Protein AF-A0A7X8CQS9-F1 (afdb_monomer)

pLDDT: mean 72.38, std 13.53, range [45.47, 91.38]

Mean predicted aligned error: 11.22 Å

Secondary structure (DSSP, 8-state):
--PPPHHHHHHHHHHHHTTT-S-HHHHHHHHHHHHHHHHHHHHTT--HHHHHHHHHHHHHHHHHHHHHHHHHHHHHHHHHHHHHHHHH--

Foldseek 3Di:
DPADDPVLLVVLLVVLVVVPPVDPVVSVVVSVVLRVQLVVVVVVVDDSVRSNVVSVVVCVPPVVVVVVVVVVVVVVVVVVVVVVVVVVVD

Solvent-accessible surface area (backbone atoms only — not comparable to full-atom values): 5079 Å² total; per-residue (Å²): 136,61,77,80,51,72,70,55,52,52,53,50,43,51,58,53,63,69,66,68,62,87,47,68,70,66,49,54,62,40,43,53,52,52,48,55,53,27,36,53,38,30,66,73,72,36,53,68,70,57,16,42,53,52,47,50,58,57,41,71,65,51,47,63,52,50,54,50,51,51,50,52,48,52,52,50,49,53,52,51,50,52,57,51,51,58,62,69,77,103

Sequence (90 aa):
MHELTVNNVERIAHDVRKQEIVFSHLAEDLIDHICCDVEYEMENGLTFTEAYARVKQKFGRRRLKEIQEETLYAIDTKYRFMKNTMKISG

Radius of gyration: 18.04 Å; Cα contacts (8 Å, |Δi|>4): 35; chains: 1; bounding box: 44×21×50 Å

Structure (mmCIF, N/CA/C/O backbone):
data_AF-A0A7X8CQS9-F1
#
_entry.id   AF-A0A7X8CQS9-F1
#
loop_
_atom_site.group_PDB
_atom_site.id
_atom_site.type_symbol
_atom_site.label_atom_id
_atom_site.label_alt_id
_atom_site.label_comp_id
_atom_site.label_asym_id
_atom_site.label_entity_id
_atom_site.label_seq_id
_atom_site.pdbx_PDB_ins_code
_atom_site.Cartn_x
_atom_site.Cartn_y
_atom_site.Cartn_z
_atom_site.occupancy
_atom_site.B_iso_or_equiv
_atom_site.auth_seq_id
_atom_site.auth_comp_id
_atom_site.auth_asym_id
_atom_site.auth_atom_id
_atom_site.pdbx_PDB_model_num
ATOM 1 N N . MET A 1 1 ? 0.709 -1.142 18.045 1.00 45.47 1 MET A N 1
ATOM 2 C CA . MET A 1 1 ? 0.459 -2.336 17.223 1.00 45.47 1 MET A CA 1
ATOM 3 C C . MET A 1 1 ? -1.029 -2.567 17.066 1.00 45.47 1 MET A C 1
ATOM 5 O O . MET A 1 1 ? -1.624 -3.359 17.787 1.00 45.47 1 MET A O 1
ATOM 9 N N . HIS A 1 2 ? -1.639 -1.824 16.146 1.00 54.53 2 HIS A N 1
ATOM 10 C CA . HIS A 1 2 ? -2.846 -2.304 15.482 1.00 54.53 2 HIS A CA 1
ATOM 11 C C . HIS A 1 2 ? -2.380 -3.301 14.421 1.00 54.53 2 HIS A C 1
ATOM 13 O O . HIS A 1 2 ? -1.739 -2.892 13.462 1.00 54.53 2 HIS A O 1
ATOM 19 N N . GLU A 1 3 ? -2.643 -4.589 14.616 1.00 69.94 3 GLU A N 1
ATOM 20 C CA . GLU A 1 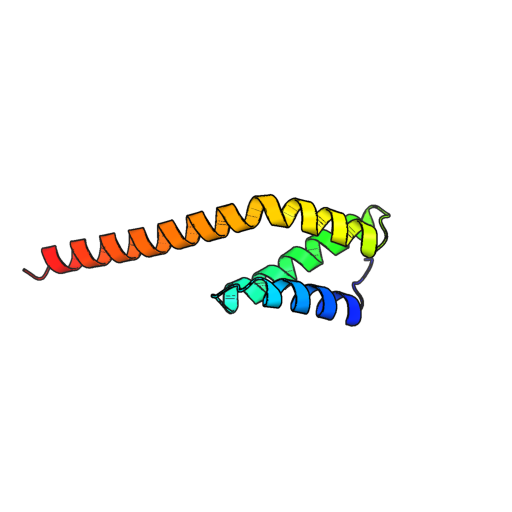3 ? -2.298 -5.602 13.617 1.00 69.94 3 GLU A CA 1
ATOM 21 C C . GLU A 1 3 ? -3.396 -5.710 12.560 1.00 69.94 3 GLU A C 1
ATOM 23 O O . GLU A 1 3 ? -4.597 -5.749 12.865 1.00 69.94 3 GLU A O 1
ATOM 28 N N . LEU A 1 4 ? -2.982 -5.782 11.296 1.00 80.94 4 LEU A N 1
ATOM 29 C CA . LEU A 1 4 ? -3.877 -6.153 10.214 1.00 80.94 4 LEU A CA 1
ATOM 30 C C . LEU A 1 4 ? -4.362 -7.590 10.410 1.00 80.94 4 LEU 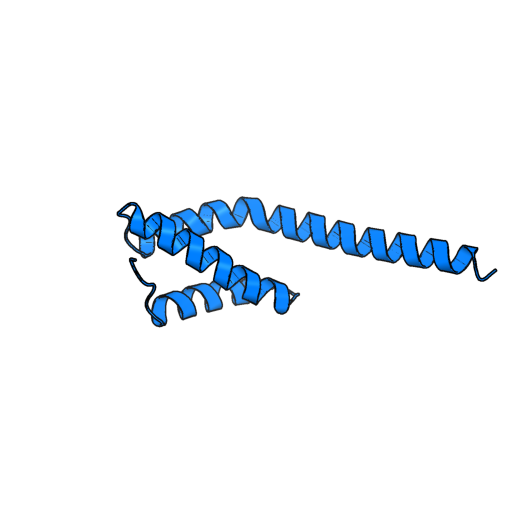A C 1
ATOM 32 O O . LEU A 1 4 ? -3.591 -8.520 10.625 1.00 80.94 4 LEU A O 1
ATOM 36 N N . THR A 1 5 ? -5.670 -7.794 10.276 1.00 86.50 5 THR A N 1
ATOM 37 C CA . THR A 1 5 ? -6.216 -9.152 10.215 1.00 86.50 5 THR A CA 1
ATOM 38 C C . THR A 1 5 ? -5.831 -9.826 8.897 1.00 86.50 5 THR A C 1
ATOM 40 O O . THR A 1 5 ? -5.673 -9.160 7.873 1.00 86.50 5 THR A O 1
ATOM 43 N N . VAL A 1 6 ? -5.775 -11.160 8.888 1.00 84.12 6 VAL A N 1
ATOM 44 C CA . VAL A 1 6 ? -5.504 -11.961 7.677 1.00 84.12 6 VAL A CA 1
ATOM 45 C C . VAL A 1 6 ? -6.442 -11.586 6.520 1.00 84.12 6 VAL A C 1
ATOM 47 O O . VAL A 1 6 ? -5.991 -11.393 5.394 1.00 84.12 6 VAL A O 1
ATOM 50 N N . ASN A 1 7 ? -7.730 -11.357 6.805 1.00 85.94 7 ASN A N 1
ATOM 51 C CA . ASN A 1 7 ? -8.707 -10.911 5.804 1.00 85.94 7 ASN A CA 1
ATOM 52 C C . ASN A 1 7 ? -8.361 -9.550 5.178 1.00 85.94 7 ASN A C 1
ATOM 54 O O . ASN A 1 7 ? -8.648 -9.312 4.004 1.00 85.94 7 ASN A O 1
ATOM 58 N N . ASN A 1 8 ? -7.765 -8.637 5.948 1.00 83.81 8 ASN A N 1
ATOM 59 C CA . ASN A 1 8 ? -7.361 -7.328 5.439 1.00 83.81 8 ASN A CA 1
ATOM 60 C C . ASN A 1 8 ? -6.173 -7.459 4.483 1.00 83.81 8 ASN A C 1
ATOM 62 O O . ASN A 1 8 ? -6.178 -6.842 3.417 1.00 83.81 8 ASN A O 1
ATOM 66 N N . VAL A 1 9 ? -5.201 -8.305 4.832 1.00 84.88 9 VAL A N 1
ATOM 67 C CA . VAL A 1 9 ? -4.036 -8.600 3.989 1.00 84.88 9 VAL A CA 1
ATOM 68 C C . VAL A 1 9 ? -4.468 -9.259 2.680 1.00 84.88 9 VAL A C 1
ATOM 70 O O . VAL A 1 9 ? -4.052 -8.827 1.606 1.00 84.88 9 VAL A O 1
ATOM 73 N N . GLU A 1 10 ? -5.372 -10.241 2.732 1.00 85.88 10 GLU A N 1
ATOM 74 C CA . GLU A 1 10 ? -5.907 -10.882 1.523 1.00 85.88 10 GLU A CA 1
ATOM 75 C C . GLU A 1 10 ? -6.640 -9.891 0.614 1.00 85.88 10 GLU A C 1
ATOM 77 O O . GLU A 1 10 ? -6.480 -9.925 -0.610 1.00 85.88 10 GLU A O 1
ATOM 82 N N . ARG A 1 11 ? -7.410 -8.964 1.198 1.00 83.75 11 ARG A N 1
ATOM 83 C CA . ARG A 1 11 ? -8.116 -7.926 0.440 1.00 83.75 11 ARG A CA 1
ATOM 84 C C . ARG A 1 11 ? -7.151 -6.965 -0.252 1.00 83.75 11 ARG A C 1
ATOM 86 O O . ARG A 1 11 ? -7.365 -6.635 -1.418 1.00 83.75 11 ARG A O 1
ATOM 93 N N . ILE A 1 12 ? -6.083 -6.559 0.435 1.00 82.75 12 ILE A N 1
ATOM 94 C CA . ILE A 1 12 ? -5.006 -5.747 -0.146 1.00 82.75 12 ILE A CA 1
ATOM 95 C C . ILE A 1 12 ? -4.340 -6.511 -1.297 1.00 82.75 12 ILE A C 1
ATOM 97 O O . ILE A 1 12 ? -4.229 -5.983 -2.403 1.00 82.75 12 ILE A O 1
ATOM 101 N N . ALA A 1 13 ? -3.962 -7.770 -1.071 1.00 79.56 13 ALA A N 1
ATOM 102 C CA . ALA A 1 13 ? -3.297 -8.603 -2.066 1.00 79.56 13 ALA A CA 1
ATOM 103 C C . ALA A 1 13 ? -4.147 -8.822 -3.325 1.00 79.56 13 ALA A C 1
ATOM 105 O O . ALA A 1 13 ? -3.625 -8.764 -4.441 1.00 79.56 13 ALA A O 1
ATOM 106 N N . HIS A 1 14 ? -5.456 -9.035 -3.167 1.00 81.69 14 HIS A N 1
ATOM 107 C CA . HIS A 1 14 ? -6.377 -9.170 -4.293 1.00 81.69 14 HIS A CA 1
ATOM 108 C C . HIS A 1 14 ? -6.425 -7.896 -5.145 1.00 81.69 14 HIS A C 1
ATOM 110 O O . HIS A 1 14 ? -6.288 -7.965 -6.368 1.00 81.69 14 HIS A O 1
ATOM 116 N N . ASP A 1 15 ? -6.570 -6.734 -4.507 1.00 75.56 15 ASP A N 1
ATOM 117 C CA . ASP A 1 15 ? -6.644 -5.444 -5.195 1.00 75.56 15 ASP A CA 1
ATOM 118 C C . ASP A 1 15 ? -5.344 -5.114 -5.945 1.00 75.56 15 ASP A C 1
ATOM 120 O O . ASP A 1 15 ? -5.396 -4.619 -7.072 1.00 75.56 15 ASP A O 1
ATOM 124 N N . VAL A 1 16 ? -4.187 -5.437 -5.359 1.00 72.19 16 VAL A N 1
ATOM 125 C CA . VAL A 1 16 ? -2.867 -5.252 -5.983 1.00 72.19 16 VAL A CA 1
ATOM 126 C C . VAL A 1 16 ? -2.692 -6.159 -7.201 1.00 72.19 16 VAL A C 1
ATOM 128 O O . VAL A 1 16 ? -2.306 -5.692 -8.272 1.00 72.19 16 VAL A O 1
ATOM 131 N N . ARG A 1 17 ? -3.023 -7.450 -7.075 1.00 70.75 17 ARG A N 1
ATOM 132 C CA . ARG A 1 17 ? -2.911 -8.424 -8.177 1.00 70.75 17 ARG A CA 1
ATOM 133 C C . ARG A 1 17 ? -3.846 -8.102 -9.343 1.00 70.75 17 ARG A C 1
ATOM 135 O O . ARG A 1 17 ? -3.520 -8.398 -10.487 1.00 70.75 17 ARG A O 1
ATOM 142 N N . LYS A 1 18 ? -4.987 -7.461 -9.070 1.00 70.88 18 LYS A N 1
ATOM 143 C CA . LYS A 1 18 ? -5.955 -7.033 -10.089 1.00 70.88 18 LYS A CA 1
ATOM 144 C C . LYS A 1 18 ? -5.479 -5.835 -10.923 1.00 70.88 18 LYS A C 1
ATOM 146 O O . LYS A 1 18 ? -6.072 -5.563 -11.960 1.00 70.88 18 LYS A O 1
ATOM 151 N N . GLN A 1 19 ? -4.423 -5.129 -10.510 1.00 64.06 19 GLN A N 1
ATOM 152 C CA . GLN A 1 19 ? -3.883 -3.966 -11.231 1.00 64.06 19 GLN A CA 1
ATOM 153 C C . GLN A 1 19 ? -2.911 -4.332 -12.373 1.00 64.06 19 GLN A C 1
ATOM 155 O O . GLN A 1 19 ? -2.152 -3.474 -12.810 1.00 64.06 19 GLN A O 1
ATOM 160 N N . GLU A 1 20 ? -2.918 -5.585 -12.850 1.00 53.94 20 GLU A N 1
ATOM 161 C CA . GLU A 1 20 ? -2.057 -6.073 -13.946 1.00 53.94 20 GLU A CA 1
ATOM 162 C C . GLU A 1 20 ? -0.563 -5.761 -13.740 1.00 53.94 20 GLU A C 1
ATOM 164 O O . GLU A 1 20 ? 0.168 -5.453 -14.679 1.00 53.94 20 GLU A O 1
ATOM 169 N N . ILE A 1 21 ? -0.079 -5.836 -12.496 1.00 56.34 21 ILE A N 1
ATOM 170 C CA . ILE A 1 21 ? 1.346 -5.663 -12.200 1.00 56.34 21 ILE A CA 1
ATOM 171 C C . ILE A 1 21 ? 2.091 -6.873 -12.780 1.00 56.34 21 ILE A C 1
ATOM 173 O O . ILE A 1 21 ? 2.101 -7.955 -12.201 1.00 56.34 21 ILE A O 1
ATOM 177 N N . VAL A 1 22 ? 2.690 -6.678 -13.957 1.00 50.06 22 VAL A N 1
ATOM 178 C CA . VAL A 1 22 ? 3.343 -7.716 -14.781 1.00 50.06 22 VAL A CA 1
ATOM 179 C C . VAL A 1 22 ? 4.586 -8.323 -14.104 1.00 50.06 22 VAL A C 1
ATOM 181 O O . VAL A 1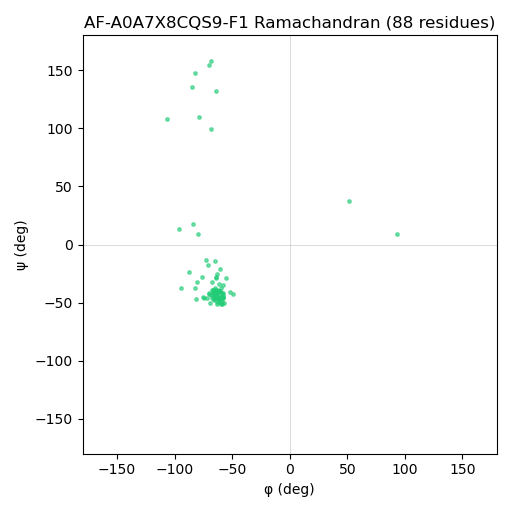 22 ? 5.050 -9.392 -14.496 1.00 50.06 22 VAL A O 1
ATOM 184 N N . PHE A 1 23 ? 5.109 -7.691 -13.050 1.00 52.25 23 PHE A N 1
ATOM 185 C CA . PHE A 1 23 ? 6.268 -8.171 -12.298 1.00 52.25 23 PHE A CA 1
ATOM 186 C C . PHE A 1 23 ? 5.845 -8.738 -10.938 1.00 52.25 23 PHE A C 1
ATOM 188 O O . PHE A 1 23 ? 5.498 -7.995 -10.024 1.00 52.25 23 PHE A O 1
ATOM 195 N N . SER A 1 24 ? 5.906 -10.064 -10.794 1.00 56.19 24 SER A N 1
ATOM 196 C CA . SER A 1 24 ? 5.472 -10.800 -9.595 1.00 56.19 24 SER A CA 1
ATOM 197 C C . SER A 1 24 ? 6.188 -10.372 -8.310 1.00 56.19 24 SER A C 1
ATOM 199 O O . SER A 1 24 ? 5.536 -10.190 -7.289 1.00 56.19 24 SER A O 1
ATOM 201 N N . HIS A 1 25 ? 7.503 -10.146 -8.364 1.00 59.03 25 HIS A N 1
ATOM 202 C CA . HIS A 1 25 ? 8.294 -9.691 -7.209 1.00 59.03 25 HIS A CA 1
ATOM 203 C C . HIS A 1 25 ? 7.873 -8.290 -6.746 1.00 59.03 25 HIS A C 1
ATOM 205 O O . HIS A 1 25 ? 7.723 -8.027 -5.561 1.00 59.03 25 HIS A O 1
ATOM 211 N N . LEU A 1 26 ? 7.537 -7.427 -7.706 1.00 64.75 26 LEU A N 1
ATOM 212 C CA . LEU A 1 26 ? 7.081 -6.065 -7.451 1.00 64.75 26 LEU A CA 1
ATOM 213 C C . LEU A 1 26 ? 5.675 -6.014 -6.832 1.00 64.75 26 LEU A C 1
ATOM 215 O O . LEU A 1 26 ? 5.272 -4.968 -6.323 1.00 64.75 26 LEU A O 1
ATOM 219 N N . ALA A 1 27 ? 4.903 -7.101 -6.918 1.00 67.25 27 ALA A N 1
ATOM 220 C CA . ALA A 1 27 ? 3.595 -7.218 -6.285 1.00 67.25 27 ALA A CA 1
ATOM 221 C C . ALA A 1 27 ? 3.709 -7.614 -4.805 1.00 67.25 27 ALA A C 1
ATOM 223 O O . ALA A 1 27 ? 2.945 -7.095 -3.999 1.00 67.25 27 ALA A O 1
ATOM 224 N N . GLU A 1 28 ? 4.653 -8.484 -4.439 1.00 70.75 28 GLU A N 1
ATOM 225 C CA . GLU A 1 28 ? 4.881 -8.889 -3.042 1.00 70.75 28 GLU A CA 1
ATOM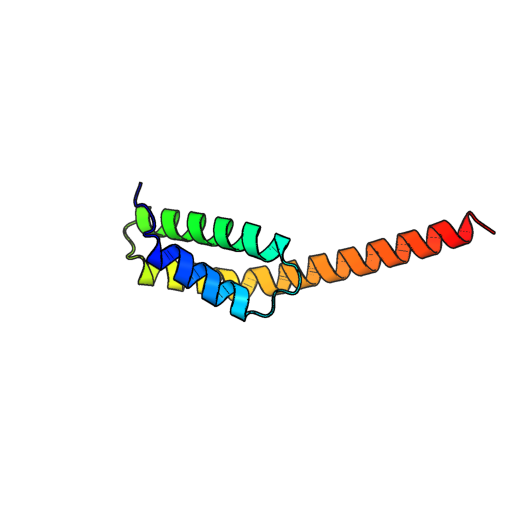 226 C C . GLU A 1 28 ? 5.447 -7.740 -2.212 1.00 70.75 28 GLU A C 1
ATOM 228 O O . GLU A 1 28 ? 4.831 -7.362 -1.215 1.00 70.75 28 GLU A O 1
ATOM 233 N N . ASP A 1 29 ? 6.509 -7.095 -2.706 1.00 73.50 29 ASP A N 1
ATOM 234 C CA . ASP A 1 29 ? 7.082 -5.888 -2.092 1.00 73.50 29 ASP A CA 1
ATOM 235 C C . ASP A 1 29 ? 6.028 -4.790 -1.938 1.00 73.50 29 ASP A C 1
ATOM 237 O O . ASP A 1 29 ? 6.082 -3.952 -1.036 1.00 73.50 29 ASP A O 1
ATOM 241 N N . LEU A 1 30 ? 5.030 -4.795 -2.827 1.00 75.44 30 LEU A N 1
ATOM 242 C CA . LEU A 1 30 ? 3.966 -3.825 -2.740 1.00 75.44 30 LEU A CA 1
ATOM 243 C C . LEU A 1 30 ? 2.957 -4.081 -1.655 1.00 75.44 30 LEU A C 1
ATOM 245 O O . LEU A 1 30 ? 2.506 -3.144 -0.999 1.00 75.44 30 LEU A O 1
ATOM 249 N N . ILE A 1 31 ? 2.532 -5.330 -1.559 1.00 81.81 31 ILE A N 1
ATOM 250 C CA . ILE A 1 31 ? 1.570 -5.733 -0.553 1.00 81.81 31 ILE A CA 1
ATOM 251 C C . ILE A 1 31 ? 2.153 -5.396 0.815 1.00 81.81 31 ILE A C 1
ATOM 253 O O . ILE A 1 31 ? 1.454 -4.776 1.608 1.00 81.81 31 ILE A O 1
ATOM 257 N N . ASP A 1 32 ? 3.437 -5.690 1.029 1.00 81.50 32 ASP A N 1
ATOM 258 C CA . ASP A 1 32 ? 4.149 -5.347 2.259 1.00 81.50 32 ASP A CA 1
ATOM 259 C C . ASP A 1 32 ? 4.142 -3.834 2.526 1.00 81.50 32 ASP A C 1
ATOM 261 O O . ASP A 1 32 ? 3.702 -3.380 3.582 1.00 81.50 32 ASP A O 1
ATOM 265 N N . HIS A 1 33 ? 4.493 -3.025 1.521 1.00 84.12 33 HIS A N 1
ATOM 266 C CA . HIS A 1 33 ? 4.525 -1.572 1.682 1.00 84.12 33 HIS A CA 1
ATOM 267 C C . HIS A 1 33 ? 3.141 -0.961 1.967 1.00 84.12 33 HIS A C 1
ATOM 269 O O . HIS A 1 33 ? 3.008 -0.082 2.819 1.00 84.12 33 HIS A O 1
ATOM 275 N N . ILE A 1 34 ? 2.092 -1.450 1.295 1.00 85.06 34 ILE A N 1
ATOM 276 C CA . ILE A 1 34 ? 0.709 -1.028 1.561 1.00 85.06 34 ILE A CA 1
ATOM 277 C C . ILE A 1 34 ? 0.285 -1.451 2.969 1.00 85.06 34 ILE A C 1
ATOM 279 O O . ILE A 1 34 ? -0.377 -0.668 3.647 1.00 85.06 34 ILE A O 1
ATOM 283 N N . CYS A 1 35 ? 0.637 -2.660 3.411 1.00 87.12 35 CYS A N 1
ATOM 284 C CA . CYS A 1 35 ? 0.328 -3.128 4.758 1.00 87.12 35 CYS A CA 1
ATOM 285 C C . CYS A 1 35 ? 0.943 -2.203 5.817 1.00 87.12 35 CYS A C 1
ATOM 287 O O . CYS A 1 35 ? 0.192 -1.684 6.642 1.00 87.12 35 CYS A O 1
ATOM 289 N N . CYS A 1 36 ? 2.243 -1.895 5.730 1.00 88.31 36 CYS A N 1
ATOM 290 C CA . CYS A 1 36 ? 2.899 -0.985 6.676 1.00 88.31 36 CYS A CA 1
ATOM 291 C C . CYS A 1 36 ? 2.267 0.418 6.693 1.00 88.31 36 CYS A C 1
ATOM 293 O O . CYS A 1 36 ? 2.059 0.999 7.759 1.00 88.31 36 CYS A O 1
ATOM 295 N N . ASP A 1 37 ? 1.926 0.969 5.524 1.00 87.81 37 ASP A N 1
ATOM 296 C CA . ASP A 1 37 ? 1.282 2.284 5.425 1.00 87.81 37 ASP A CA 1
ATOM 297 C C . ASP A 1 37 ? -0.127 2.287 6.045 1.00 87.81 37 ASP A C 1
ATOM 299 O O . ASP A 1 37 ? -0.532 3.259 6.691 1.00 87.81 37 ASP A O 1
ATOM 303 N N . VAL A 1 38 ? -0.895 1.209 5.853 1.00 89.94 38 VAL A N 1
ATOM 304 C CA . VAL A 1 38 ? -2.232 1.067 6.445 1.00 89.94 38 VAL A CA 1
ATOM 305 C C . VAL A 1 38 ? -2.132 0.911 7.957 1.00 89.94 38 VAL A C 1
ATOM 307 O O . VAL A 1 38 ? -2.894 1.560 8.669 1.00 89.94 38 VAL A O 1
ATOM 310 N N . GLU A 1 39 ? -1.193 0.105 8.449 1.00 89.56 39 GLU A N 1
ATOM 311 C CA . GLU A 1 39 ? -0.926 -0.054 9.883 1.00 89.56 39 GLU A CA 1
ATOM 312 C C . GLU A 1 39 ? -0.565 1.282 10.525 1.00 89.56 39 GL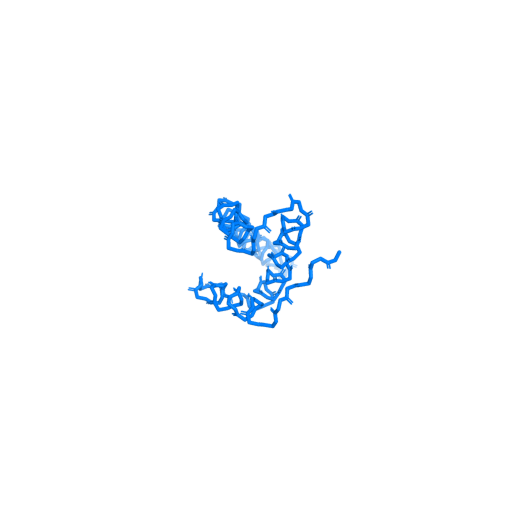U A C 1
ATOM 314 O O . GLU A 1 39 ? -1.156 1.654 11.537 1.00 89.56 39 GLU A O 1
ATOM 319 N N . TYR A 1 40 ? 0.316 2.059 9.892 1.00 91.12 40 TYR A N 1
ATOM 320 C CA . TYR A 1 40 ? 0.679 3.391 10.366 1.00 91.12 40 TYR A CA 1
ATOM 321 C C . TYR A 1 40 ? -0.535 4.327 10.455 1.00 91.12 40 TYR A C 1
ATOM 323 O O . TYR A 1 40 ? -0.744 5.009 11.457 1.00 91.12 40 TYR A O 1
ATOM 331 N N . GLU A 1 41 ? -1.372 4.376 9.421 1.00 89.38 41 GLU A N 1
ATOM 332 C CA . GLU A 1 41 ? -2.575 5.218 9.417 1.00 89.38 41 GLU A CA 1
ATOM 333 C C . GLU A 1 41 ? -3.618 4.715 10.447 1.00 89.38 41 GLU A C 1
ATOM 335 O O . GLU A 1 41 ? -4.292 5.529 11.081 1.00 89.38 41 GLU A O 1
ATOM 340 N N . MET A 1 42 ? -3.699 3.401 10.698 1.00 91.19 42 MET A N 1
ATOM 341 C CA . MET A 1 42 ? -4.522 2.820 11.770 1.00 91.19 42 MET A CA 1
ATOM 342 C C . MET A 1 42 ? -4.002 3.171 13.171 1.00 91.19 42 MET A C 1
ATOM 344 O O . MET A 1 42 ? -4.793 3.491 14.058 1.00 91.19 42 MET A O 1
ATOM 348 N N . GLU A 1 43 ? -2.684 3.185 13.382 1.00 91.12 43 GLU A N 1
ATOM 349 C CA . GLU A 1 43 ? -2.081 3.643 14.642 1.00 91.12 43 GLU A CA 1
ATOM 350 C C . GLU A 1 43 ? -2.353 5.126 14.922 1.00 91.12 43 GLU A C 1
ATOM 352 O O . GLU A 1 43 ? -2.440 5.529 16.081 1.00 91.12 43 GLU A O 1
ATOM 357 N N . ASN A 1 44 ? -2.590 5.922 13.877 1.00 89.12 44 ASN A N 1
ATOM 358 C CA . ASN A 1 44 ? -3.033 7.313 13.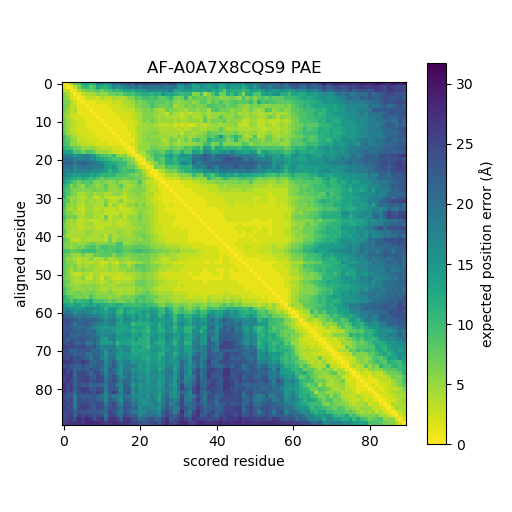988 1.00 89.12 44 ASN A CA 1
ATOM 359 C C . ASN A 1 44 ? -4.544 7.465 14.276 1.00 89.12 44 ASN A C 1
ATOM 361 O O . ASN A 1 44 ? -5.069 8.580 14.247 1.00 89.12 44 ASN A O 1
ATOM 365 N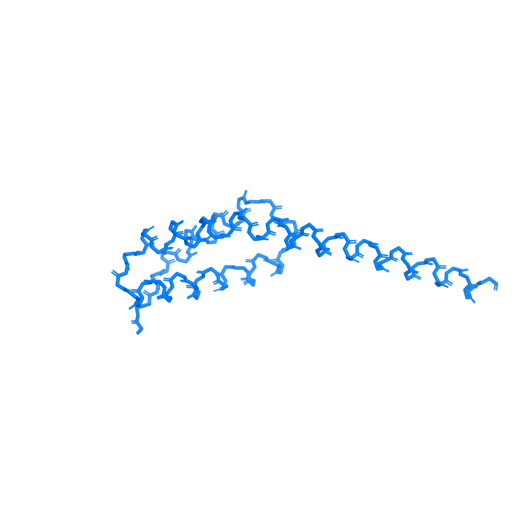 N . GLY A 1 45 ? -5.246 6.366 14.575 1.00 90.31 45 GLY A N 1
ATOM 366 C CA . GLY A 1 45 ? -6.644 6.362 15.010 1.00 90.31 45 GLY A CA 1
ATOM 367 C C . GLY A 1 45 ? -7.670 6.198 13.889 1.00 90.31 45 GLY A C 1
ATOM 368 O O . GLY A 1 45 ? -8.863 6.347 14.148 1.00 90.31 45 GLY A O 1
ATOM 369 N N . LEU A 1 46 ? -7.238 5.897 12.660 1.00 91.19 46 LEU A N 1
ATOM 370 C CA . LEU A 1 46 ? -8.152 5.598 11.557 1.00 91.19 46 LEU A CA 1
ATOM 371 C C . LEU A 1 46 ? -8.618 4.142 11.600 1.00 91.19 46 LEU A C 1
ATOM 373 O O . LEU A 1 46 ? -7.875 3.229 11.961 1.00 91.19 46 LEU A O 1
ATOM 377 N N . THR A 1 47 ? -9.849 3.894 11.160 1.00 91.38 47 THR A N 1
ATOM 378 C CA . THR A 1 47 ? -10.286 2.521 10.895 1.00 91.38 47 THR A CA 1
ATOM 379 C C . THR A 1 47 ? -9.540 1.956 9.686 1.00 91.38 47 THR A C 1
ATOM 381 O O . THR A 1 47 ? -9.101 2.702 8.809 1.00 91.38 47 THR A O 1
ATOM 384 N N . PHE A 1 48 ? -9.458 0.626 9.575 1.00 87.06 48 PHE A N 1
ATOM 385 C CA . PHE A 1 48 ? -8.866 -0.033 8.403 1.00 87.06 48 PHE A CA 1
ATOM 386 C C . PHE A 1 48 ? -9.416 0.517 7.079 1.00 87.06 48 PHE A C 1
ATOM 388 O O . PHE A 1 48 ? -8.658 0.763 6.147 1.00 87.06 48 PHE A O 1
ATOM 395 N N . THR A 1 49 ? -10.728 0.746 6.993 1.00 87.00 49 THR A N 1
ATOM 396 C CA . THR A 1 49 ? -11.369 1.238 5.766 1.00 87.00 49 THR A CA 1
ATOM 397 C C . THR A 1 49 ? -10.878 2.636 5.391 1.00 87.00 49 THR A C 1
ATOM 399 O O . THR A 1 49 ? -10.595 2.896 4.223 1.00 87.00 49 THR A O 1
ATOM 402 N N . GLU A 1 50 ? -10.754 3.531 6.371 1.00 90.12 50 GLU A N 1
ATOM 403 C CA . GLU A 1 50 ? -10.289 4.907 6.168 1.00 90.12 50 GLU A CA 1
ATOM 404 C C . GLU A 1 50 ? -8.793 4.950 5.854 1.00 90.12 50 GLU A C 1
ATOM 406 O O . GLU A 1 50 ? -8.383 5.599 4.887 1.00 90.12 50 GLU A O 1
ATOM 411 N N . ALA A 1 51 ? -7.992 4.206 6.622 1.00 91.31 51 ALA A N 1
ATOM 412 C CA . ALA A 1 51 ? -6.564 4.036 6.398 1.00 91.31 51 ALA A CA 1
ATOM 413 C C . ALA A 1 51 ? -6.301 3.480 4.992 1.00 91.31 51 ALA A C 1
ATOM 415 O O . ALA A 1 51 ? -5.575 4.084 4.203 1.00 91.31 51 ALA A O 1
ATOM 416 N N . TYR A 1 52 ? -6.978 2.396 4.614 1.00 88.25 52 TYR A N 1
ATOM 417 C CA . TYR A 1 52 ? -6.818 1.775 3.306 1.00 88.25 52 TYR A CA 1
ATOM 418 C C . TYR A 1 52 ? -7.272 2.680 2.159 1.00 88.25 52 TYR A C 1
ATOM 420 O O . TYR A 1 52 ? -6.575 2.779 1.151 1.00 88.25 52 TYR A O 1
ATOM 428 N N . ALA A 1 53 ? -8.386 3.405 2.300 1.00 87.00 53 ALA A N 1
ATOM 429 C CA . ALA A 1 53 ? -8.829 4.360 1.282 1.00 87.00 53 ALA A CA 1
ATOM 430 C C . ALA A 1 53 ? -7.808 5.494 1.070 1.00 87.00 53 ALA A C 1
ATOM 432 O O . ALA A 1 53 ? -7.523 5.877 -0.070 1.00 87.00 53 ALA A O 1
ATOM 433 N N . ARG A 1 54 ? -7.223 6.002 2.161 1.00 87.56 54 ARG A N 1
ATOM 434 C CA . ARG A 1 54 ? -6.198 7.053 2.149 1.00 87.56 54 ARG A CA 1
ATOM 435 C C . ARG A 1 54 ? -4.889 6.573 1.527 1.00 87.56 54 ARG A C 1
ATOM 437 O O . ARG A 1 54 ? -4.340 7.259 0.660 1.00 87.56 54 ARG A O 1
ATOM 444 N N . VAL A 1 55 ? -4.422 5.386 1.912 1.00 86.62 55 VAL A N 1
ATOM 445 C CA . VAL A 1 55 ? -3.237 4.751 1.322 1.00 86.62 55 VAL A CA 1
ATOM 446 C C . VAL A 1 55 ? -3.469 4.496 -0.164 1.00 86.62 55 VAL A C 1
ATOM 448 O O . VAL A 1 55 ? -2.659 4.931 -0.974 1.00 86.62 55 VAL A O 1
ATOM 451 N N . LYS A 1 56 ? -4.625 3.943 -0.557 1.00 79.44 56 LYS A N 1
ATOM 452 C CA . LYS A 1 56 ? -5.001 3.694 -1.961 1.00 79.44 56 LYS A CA 1
ATOM 453 C C . LYS A 1 56 ? -5.036 4.974 -2.811 1.00 79.44 56 LYS A C 1
ATOM 455 O O . LYS A 1 56 ? -4.591 4.953 -3.959 1.00 79.44 56 LYS A O 1
ATOM 460 N N . GLN A 1 57 ? -5.493 6.105 -2.258 1.00 80.69 57 GLN A N 1
ATOM 461 C CA . GLN A 1 57 ? -5.422 7.412 -2.935 1.00 80.69 57 GLN A CA 1
ATOM 462 C C . GLN A 1 57 ? -3.985 7.917 -3.133 1.00 80.69 57 GLN A C 1
ATOM 464 O O . GLN A 1 57 ? -3.666 8.422 -4.213 1.00 80.69 57 GLN A O 1
ATOM 469 N N . LYS A 1 58 ? -3.114 7.789 -2.120 1.00 73.19 58 LYS A N 1
ATOM 470 C CA . LYS A 1 58 ? -1.677 8.106 -2.251 1.00 73.19 58 LYS A CA 1
ATOM 471 C C . LYS A 1 58 ? -1.020 7.206 -3.306 1.00 73.19 58 LYS A C 1
ATOM 473 O O . LYS A 1 58 ? -0.243 7.675 -4.139 1.00 73.19 58 LYS A O 1
ATOM 478 N N . PHE A 1 59 ? -1.411 5.938 -3.308 1.00 70.06 59 PHE A N 1
ATOM 479 C CA . PHE A 1 59 ? -0.897 4.888 -4.171 1.00 70.06 59 PHE A CA 1
ATOM 480 C C . PHE A 1 59 ? -1.150 5.108 -5.657 1.00 70.06 59 PHE A C 1
ATOM 482 O O . PHE A 1 59 ? -0.214 5.065 -6.456 1.00 70.06 59 PHE A O 1
ATOM 489 N N . GLY A 1 60 ? -2.402 5.394 -6.027 1.00 61.19 60 GLY A N 1
ATOM 490 C CA . GLY A 1 60 ? -2.795 5.563 -7.428 1.00 61.19 60 GLY A CA 1
ATOM 491 C C . GLY A 1 60 ? -2.062 6.704 -8.145 1.00 61.19 60 GLY A C 1
ATOM 492 O O . GLY A 1 60 ? -1.977 6.699 -9.368 1.00 61.19 60 GLY A O 1
ATOM 493 N N . ARG A 1 61 ? -1.504 7.671 -7.402 1.00 56.75 61 ARG A N 1
ATOM 494 C CA . ARG A 1 61 ? -0.749 8.803 -7.963 1.00 56.75 61 ARG A CA 1
ATOM 495 C C . ARG A 1 61 ? 0.765 8.588 -8.010 1.00 56.75 61 ARG A C 1
ATOM 497 O O . ARG A 1 61 ? 1.386 9.048 -8.963 1.00 56.75 61 ARG A O 1
ATOM 504 N N . ARG A 1 62 ? 1.365 7.932 -7.009 1.00 55.69 62 ARG A N 1
ATOM 505 C CA . ARG A 1 62 ? 2.824 7.708 -6.957 1.00 55.69 62 ARG A CA 1
ATOM 506 C C . ARG A 1 62 ? 3.268 6.525 -7.810 1.00 55.69 62 ARG A C 1
ATOM 508 O O . ARG A 1 62 ? 4.183 6.663 -8.615 1.00 55.69 62 ARG A O 1
ATOM 515 N N . ARG A 1 63 ? 2.585 5.383 -7.701 1.00 58.94 63 ARG A N 1
ATOM 516 C CA . ARG A 1 63 ? 3.160 4.129 -8.189 1.00 58.94 63 ARG A CA 1
ATOM 517 C C . ARG A 1 63 ? 3.035 3.899 -9.690 1.00 58.94 63 ARG A C 1
ATOM 519 O O . ARG A 1 63 ? 3.940 3.333 -10.282 1.00 58.94 63 ARG A O 1
ATOM 526 N N . LEU A 1 64 ? 1.972 4.379 -10.339 1.00 53.50 64 LEU A N 1
ATOM 527 C CA . LEU A 1 64 ? 1.906 4.349 -11.810 1.00 53.50 64 LEU A CA 1
ATOM 528 C C . LEU A 1 64 ? 3.082 5.107 -12.437 1.00 53.50 64 LEU A C 1
ATOM 530 O O . LEU A 1 64 ? 3.597 4.698 -13.473 1.00 53.50 64 LEU A O 1
ATOM 534 N N . LYS A 1 65 ? 3.517 6.187 -11.783 1.00 51.00 65 LYS A N 1
ATOM 535 C CA . LYS A 1 65 ? 4.642 6.999 -12.229 1.00 51.00 65 LYS A CA 1
ATOM 536 C C . LYS A 1 65 ? 5.981 6.305 -11.968 1.00 51.00 65 LYS A C 1
ATOM 538 O O . LYS A 1 65 ? 6.790 6.228 -12.880 1.00 51.00 65 LYS A O 1
ATOM 543 N N . GLU A 1 66 ? 6.175 5.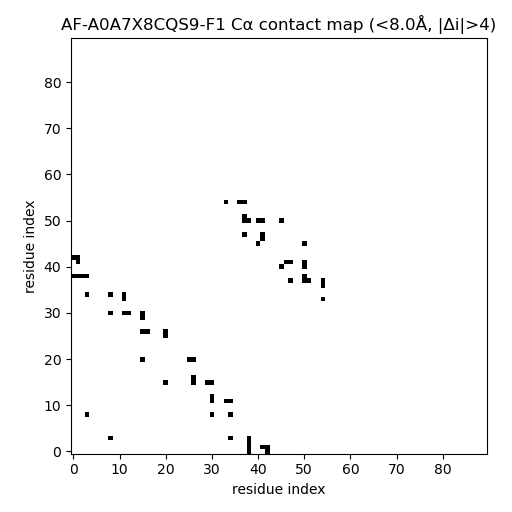740 -10.778 1.00 56.81 66 GLU A N 1
ATOM 544 C CA . GLU A 1 66 ? 7.392 4.990 -10.421 1.00 56.81 66 GLU A CA 1
ATOM 545 C C . GLU A 1 66 ? 7.545 3.704 -11.247 1.00 56.81 66 GLU A C 1
ATOM 547 O O . GLU A 1 66 ? 8.608 3.469 -11.803 1.00 56.81 66 GLU A O 1
ATOM 552 N N . ILE A 1 67 ? 6.475 2.923 -11.445 1.00 60.44 67 ILE A N 1
ATOM 553 C CA . ILE A 1 67 ? 6.497 1.731 -12.312 1.00 60.44 67 ILE A CA 1
ATOM 554 C C . ILE A 1 67 ? 6.802 2.120 -13.763 1.00 60.44 67 ILE A C 1
ATOM 556 O O . ILE A 1 67 ? 7.556 1.417 -14.437 1.00 60.44 67 ILE A O 1
ATOM 560 N N . GLN A 1 68 ? 6.241 3.227 -14.265 1.00 50.50 68 GLN A N 1
ATOM 561 C CA . GLN A 1 68 ? 6.591 3.732 -15.595 1.00 50.50 68 GLN A CA 1
ATOM 562 C C . GLN A 1 68 ? 8.059 4.149 -15.670 1.00 50.50 68 GLN A C 1
ATOM 564 O O . GLN A 1 68 ? 8.729 3.766 -16.626 1.00 50.50 68 GLN A O 1
ATOM 569 N N . GLU A 1 69 ? 8.565 4.895 -14.686 1.00 56.28 69 GLU A N 1
ATOM 570 C CA . GLU A 1 69 ? 9.958 5.346 -14.640 1.00 56.28 69 GLU A CA 1
ATOM 571 C C . GLU A 1 69 ? 10.936 4.167 -14.519 1.00 56.28 69 GLU A C 1
ATOM 573 O O . GLU A 1 69 ? 11.904 4.114 -15.274 1.00 56.28 69 GLU A O 1
ATOM 578 N N . GLU A 1 70 ? 10.660 3.175 -13.670 1.00 58.25 70 GLU A N 1
ATOM 579 C CA . GLU A 1 70 ? 11.468 1.957 -13.532 1.00 58.25 70 GLU A CA 1
ATOM 580 C C . GLU A 1 70 ? 11.426 1.089 -14.793 1.00 58.25 70 GLU A C 1
ATOM 582 O O . GLU A 1 70 ? 12.461 0.587 -15.234 1.00 58.25 70 GLU A O 1
ATOM 587 N N . THR A 1 71 ? 10.258 0.948 -15.426 1.00 60.31 71 THR A N 1
ATOM 588 C CA . THR A 1 71 ? 10.120 0.203 -16.688 1.00 60.31 71 THR A CA 1
ATOM 589 C C . THR A 1 71 ? 10.875 0.904 -17.818 1.00 60.31 71 THR A C 1
ATOM 591 O O . THR A 1 71 ? 11.634 0.259 -18.543 1.00 60.31 71 THR A O 1
ATOM 594 N N . LEU A 1 72 ? 10.730 2.228 -17.946 1.00 55.78 72 LEU A N 1
ATOM 595 C CA . LEU A 1 72 ? 11.499 3.047 -18.888 1.00 55.78 72 LEU A CA 1
ATOM 596 C C . LEU A 1 72 ? 13.001 2.926 -18.623 1.00 55.78 72 LEU A C 1
ATOM 598 O O . LEU A 1 72 ? 13.766 2.713 -19.562 1.00 55.78 72 LEU A O 1
ATOM 602 N N . TYR A 1 73 ? 13.425 2.994 -17.361 1.00 58.81 73 TYR A N 1
ATOM 603 C CA . TYR A 1 73 ? 14.827 2.878 -16.975 1.00 58.81 73 TYR A CA 1
ATOM 604 C C . TYR A 1 73 ? 15.401 1.486 -17.262 1.00 58.81 73 TYR A C 1
ATOM 606 O O . TYR A 1 73 ? 16.516 1.378 -17.772 1.00 58.81 73 TYR A O 1
ATOM 614 N N . ALA A 1 74 ? 14.658 0.413 -16.985 1.00 59.94 74 ALA A N 1
ATOM 615 C CA . ALA A 1 74 ? 15.083 -0.959 -17.252 1.00 59.94 74 ALA A CA 1
ATOM 616 C C . ALA A 1 74 ? 15.193 -1.244 -18.757 1.00 59.94 74 ALA A C 1
ATOM 618 O O . ALA A 1 74 ? 16.160 -1.875 -19.194 1.00 59.94 74 ALA A O 1
ATOM 619 N N . ILE A 1 75 ? 14.239 -0.752 -19.557 1.00 59.50 75 ILE A N 1
ATOM 620 C CA . ILE A 1 75 ? 14.280 -0.838 -21.023 1.00 59.50 75 ILE A CA 1
ATOM 621 C C . ILE A 1 75 ? 15.479 -0.053 -21.561 1.00 59.50 75 ILE A C 1
ATOM 623 O O . ILE A 1 75 ? 16.266 -0.596 -22.337 1.00 59.50 75 ILE A O 1
ATOM 627 N N . ASP A 1 76 ? 15.659 1.191 -21.118 1.00 60.38 76 ASP A N 1
ATOM 628 C CA . ASP A 1 76 ? 16.736 2.061 -21.589 1.00 60.38 76 ASP A CA 1
ATOM 629 C C . ASP A 1 76 ? 18.124 1.546 -21.175 1.00 60.38 76 ASP A C 1
ATOM 631 O O . ASP A 1 76 ? 19.063 1.539 -21.975 1.00 60.38 76 ASP A O 1
ATOM 635 N N . THR A 1 77 ? 18.251 1.021 -19.955 1.00 63.16 77 THR A N 1
ATOM 636 C CA . THR A 1 77 ? 19.486 0.401 -19.456 1.00 63.16 77 THR A CA 1
ATOM 637 C C . THR A 1 77 ? 19.814 -0.872 -20.228 1.00 63.16 77 THR A C 1
ATOM 639 O O . THR A 1 77 ? 20.949 -1.013 -20.687 1.00 63.16 77 THR A O 1
ATOM 642 N N . LYS A 1 78 ? 18.842 -1.774 -20.444 1.00 60.97 78 LYS A N 1
ATOM 643 C CA . LYS A 1 78 ? 19.038 -2.968 -21.289 1.00 60.97 78 LYS A CA 1
ATOM 644 C C . LYS A 1 78 ? 19.449 -2.583 -22.707 1.00 60.97 78 LYS A C 1
ATOM 646 O O . LYS A 1 78 ? 20.391 -3.164 -23.246 1.00 60.97 78 LYS A O 1
ATOM 651 N N . TYR A 1 79 ? 18.783 -1.591 -23.293 1.00 61.47 79 TYR A N 1
ATOM 652 C CA . TYR A 1 79 ? 19.093 -1.095 -24.630 1.00 61.47 79 TYR A CA 1
ATOM 653 C C . TYR A 1 79 ? 20.516 -0.518 -24.716 1.00 61.47 79 TYR A C 1
ATOM 655 O O . TYR A 1 79 ? 21.275 -0.877 -25.622 1.00 61.47 79 TYR A O 1
ATOM 663 N N . ARG A 1 80 ? 20.927 0.316 -23.749 1.00 63.50 80 ARG A N 1
ATOM 664 C CA . ARG A 1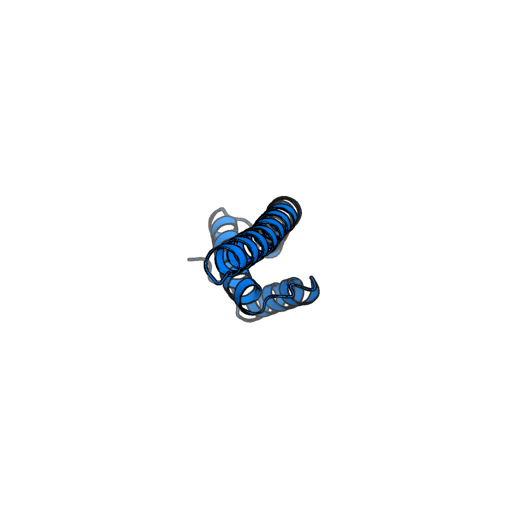 80 ? 22.295 0.858 -23.666 1.00 63.50 80 ARG A CA 1
ATOM 665 C C . ARG A 1 80 ? 23.346 -0.232 -23.483 1.00 63.50 80 ARG A C 1
ATOM 667 O O . ARG A 1 80 ? 24.366 -0.190 -24.170 1.00 63.50 80 ARG A O 1
ATOM 674 N N . PHE A 1 81 ? 23.101 -1.207 -22.607 1.00 68.94 81 PHE A N 1
ATOM 675 C CA . PHE A 1 81 ? 24.007 -2.339 -22.408 1.00 68.94 81 PHE A CA 1
ATOM 676 C C . PHE A 1 81 ? 24.195 -3.128 -23.700 1.00 68.94 81 PHE A C 1
ATOM 678 O O . PHE A 1 81 ? 25.325 -3.302 -24.141 1.00 68.94 81 PHE A O 1
ATOM 685 N N . MET A 1 82 ? 23.100 -3.511 -24.359 1.00 70.31 82 MET A N 1
ATOM 686 C CA . MET A 1 82 ? 23.141 -4.260 -25.615 1.00 70.31 82 MET A CA 1
ATOM 687 C C . MET A 1 82 ? 23.929 -3.508 -26.696 1.00 70.31 82 MET A C 1
ATOM 689 O O . MET A 1 82 ? 24.810 -4.080 -27.336 1.00 70.31 82 MET A O 1
ATOM 693 N N . LYS A 1 83 ? 23.690 -2.199 -26.850 1.00 68.19 83 LYS A N 1
ATOM 694 C CA . LYS A 1 83 ? 24.406 -1.363 -27.824 1.00 68.19 83 LYS A CA 1
ATOM 695 C C . LYS A 1 83 ? 25.901 -1.238 -27.508 1.00 68.19 83 LYS A C 1
ATOM 697 O O . LYS A 1 83 ? 26.714 -1.238 -28.428 1.00 68.19 83 LYS A O 1
ATOM 702 N N . ASN A 1 84 ? 26.275 -1.125 -26.234 1.00 67.94 84 ASN A N 1
ATOM 703 C CA . ASN A 1 84 ? 27.678 -1.074 -25.822 1.00 67.94 84 ASN A CA 1
ATOM 704 C C . ASN A 1 84 ? 28.373 -2.425 -26.019 1.00 67.94 84 ASN A C 1
ATOM 706 O O . ASN A 1 84 ? 29.473 -2.458 -26.561 1.00 67.94 84 ASN A O 1
ATOM 710 N N . THR A 1 85 ? 27.721 -3.536 -25.669 1.00 71.56 85 THR A N 1
ATOM 711 C CA . THR A 1 85 ? 28.254 -4.884 -25.896 1.00 71.56 85 THR A CA 1
ATOM 712 C C . THR A 1 85 ? 28.507 -5.138 -27.381 1.00 71.56 85 THR A C 1
ATOM 714 O O . THR A 1 85 ? 29.597 -5.589 -27.724 1.00 71.56 85 THR A O 1
ATOM 717 N N . MET A 1 86 ? 27.577 -4.768 -28.272 1.00 67.81 86 MET A N 1
ATOM 718 C CA . MET A 1 86 ? 27.750 -4.913 -29.729 1.00 67.81 86 MET A CA 1
ATOM 719 C C . MET A 1 86 ? 28.896 -4.067 -30.302 1.00 67.81 86 MET A C 1
ATOM 721 O O . MET A 1 86 ? 29.483 -4.447 -31.306 1.00 67.81 86 MET A O 1
ATOM 725 N N . LYS A 1 87 ? 29.235 -2.932 -29.678 1.00 65.25 87 LYS A N 1
ATOM 726 C CA . LYS A 1 87 ? 30.385 -2.107 -30.087 1.00 65.25 87 LYS A CA 1
ATOM 727 C C . LYS A 1 87 ? 31.733 -2.684 -29.658 1.00 65.25 87 LYS A C 1
ATOM 729 O O . LYS A 1 87 ? 32.732 -2.373 -30.286 1.00 65.25 87 LYS A O 1
ATOM 734 N N . ILE A 1 88 ? 31.765 -3.442 -28.562 1.00 69.38 88 ILE A N 1
ATOM 735 C CA . ILE A 1 88 ? 32.995 -4.025 -27.996 1.00 69.38 88 ILE A CA 1
ATOM 736 C C . ILE A 1 88 ? 33.298 -5.392 -28.630 1.00 69.38 88 ILE A C 1
ATOM 738 O O . ILE A 1 88 ? 34.439 -5.835 -28.628 1.00 69.38 88 ILE A O 1
ATOM 742 N N . SER A 1 89 ? 32.273 -6.061 -29.164 1.00 62.47 89 SER A N 1
ATOM 743 C CA . SER A 1 89 ? 32.381 -7.372 -29.819 1.00 62.47 89 SER A CA 1
ATOM 744 C C . SER A 1 89 ? 32.512 -7.298 -31.350 1.00 62.47 89 SER A C 1
ATOM 746 O O . SER A 1 89 ? 32.374 -8.325 -32.013 1.00 62.47 89 SER A O 1
ATOM 748 N N . GLY A 1 90 ? 32.785 -6.106 -31.896 1.00 47.84 90 GLY A N 1
ATOM 749 C CA . GLY A 1 90 ? 33.105 -5.865 -33.307 1.00 47.84 90 GLY A CA 1
ATOM 750 C C . GLY A 1 90 ? 34.578 -5.553 -33.521 1.00 47.84 90 GLY A C 1
ATOM 751 O O . GLY A 1 90 ? 35.180 -4.944 -32.610 1.00 47.84 90 GLY A O 1
#